Protein AF-A0A0N4TZR3-F1 (afdb_monomer)

Foldseek 3Di:
DQDQWDWDWDFDAFPNDTLAIFTFIDGQADPPPRHGDPQKDKDFPDDDPDPCNVPRDIDMGGGPDDDDLVRTPPPAWHADPVRDIDGPDPDSVVVVCVRCVCVVVVVVVVVVVVVVVVVVVCVVVVVCVVPDDDDDDPDPDDD

Sequence (143 aa):
MNATHAIIFAQLYINHACYGLHAFCMQIRHSKTMKPLKGITIGDMGEKIGDWNSIDNGWIKFNKHRFHLNALLNRFATVHPNGIYQSIFKTIKEQQLANLSILPIGRANVVGKGIMANRLAVIIATRYSAIRKQFRMANQTGY

Mean predicted aligned error: 6.34 Å

Solvent-accessible surface area (backbone atoms only — not comparable to full-atom values): 8934 Å² total; per-residue (Å²): 105,87,70,40,58,46,76,45,77,45,73,42,68,54,97,89,42,78,70,42,66,44,50,31,53,43,77,48,23,41,87,85,79,64,45,58,37,82,42,42,49,74,48,71,69,68,89,49,80,72,89,46,62,85,53,56,57,56,51,78,46,79,53,91,55,85,79,64,76,84,26,50,63,47,90,59,41,43,69,45,98,88,68,52,74,48,59,82,54,95,43,65,66,60,41,43,49,60,75,50,58,62,52,65,60,53,52,54,51,51,54,54,50,50,55,54,53,49,53,55,50,51,53,53,51,51,59,48,58,75,70,59,83,77,88,74,82,90,78,88,78,85,132

pLDDT: mean 91.86, std 9.51, range [39.94, 98.38]

Nearest PDB structures (foldseek):
  7q84-assembly1_B  TM=9.355E-01  e=1.460E-08  Homo sapiens
  7q84-assembly1_A  TM=9.084E-01  e=9.509E-09  Homo sapiens
  7q86-assembly1_B  TM=9.409E-01  e=1.650E-08  Homo sapiens
  2fon-assembly1_A  TM=8.561E-01  e=2.533E-08  Solanum lycopersicum
  1w07-assembly1_B  TM=8.360E-01  e=1.983E-08  Arabidopsis thaliana

Structure (mmCIF, N/CA/C/O backbone):
data_AF-A0A0N4TZR3-F1
#
_entry.id   AF-A0A0N4TZR3-F1
#
loop_
_atom_site.group_PDB
_atom_site.id
_atom_site.type_symbol
_atom_site.label_atom_id
_atom_site.label_alt_id
_atom_site.label_comp_id
_atom_site.label_asym_id
_atom_site.label_entity_id
_atom_site.label_seq_id
_atom_site.pdbx_PDB_ins_code
_atom_site.Cartn_x
_atom_site.Cartn_y
_atom_site.Cartn_z
_atom_site.occupancy
_atom_site.B_iso_or_equiv
_atom_site.auth_seq_id
_atom_site.auth_comp_id
_atom_site.auth_asym_id
_atom_site.auth_atom_id
_atom_site.pdbx_PDB_model_num
ATOM 1 N N . MET A 1 1 ? -6.563 -12.186 -6.427 1.00 64.38 1 MET A N 1
ATOM 2 C CA . MET A 1 1 ? -6.220 -11.508 -5.161 1.00 64.38 1 MET A CA 1
ATOM 3 C C . MET A 1 1 ? -6.240 -12.513 -4.010 1.00 64.38 1 MET A C 1
ATOM 5 O O . MET A 1 1 ? -7.325 -12.874 -3.556 1.00 64.38 1 MET A O 1
ATOM 9 N N . ASN A 1 2 ? -5.070 -12.945 -3.531 1.00 84.81 2 ASN A N 1
ATOM 10 C CA . ASN A 1 2 ? -4.905 -14.049 -2.566 1.00 84.81 2 ASN A CA 1
ATOM 11 C C . ASN A 1 2 ? -4.702 -13.613 -1.101 1.00 84.81 2 ASN A C 1
ATOM 13 O O . ASN A 1 2 ? -4.568 -14.453 -0.214 1.00 84.81 2 ASN A O 1
ATOM 17 N N . ALA A 1 3 ? -4.683 -12.311 -0.814 1.00 93.44 3 ALA A N 1
ATOM 18 C CA . ALA A 1 3 ? -4.437 -11.810 0.536 1.00 93.44 3 ALA A CA 1
ATOM 19 C C . ALA A 1 3 ? -5.600 -12.112 1.505 1.00 93.44 3 ALA A C 1
ATOM 21 O O . ALA A 1 3 ? -6.758 -11.801 1.217 1.00 93.44 3 ALA A O 1
ATOM 22 N N . THR A 1 4 ? -5.290 -12.667 2.682 1.00 96.06 4 THR A N 1
ATOM 23 C CA . THR A 1 4 ? -6.260 -12.883 3.778 1.00 96.06 4 THR A CA 1
ATOM 24 C C . THR A 1 4 ? -6.355 -11.697 4.732 1.00 96.06 4 THR A C 1
ATOM 26 O O . THR A 1 4 ? -7.409 -11.474 5.328 1.00 96.06 4 THR A O 1
ATOM 29 N N . HIS A 1 5 ? -5.274 -10.927 4.844 1.00 96.38 5 HIS A N 1
ATOM 30 C CA . HIS A 1 5 ? -5.143 -9.730 5.669 1.00 96.38 5 HIS A CA 1
ATOM 31 C C . HIS A 1 5 ? -4.615 -8.579 4.818 1.00 96.38 5 HIS A C 1
ATOM 33 O O . HIS A 1 5 ? -3.942 -8.802 3.811 1.00 96.38 5 HIS A O 1
ATOM 39 N N . ALA A 1 6 ? -4.909 -7.352 5.232 1.00 96.19 6 ALA A N 1
ATOM 40 C CA . ALA A 1 6 ? -4.399 -6.151 4.592 1.00 96.19 6 ALA A CA 1
ATOM 41 C C . ALA A 1 6 ? -4.096 -5.066 5.624 1.00 96.19 6 ALA A C 1
ATOM 43 O O . ALA A 1 6 ? -4.748 -4.978 6.667 1.00 96.19 6 ALA A O 1
ATOM 44 N N . ILE A 1 7 ? -3.126 -4.216 5.288 1.00 96.31 7 ILE A N 1
ATOM 45 C CA . ILE A 1 7 ? -2.920 -2.937 5.961 1.00 96.31 7 ILE A CA 1
ATOM 46 C C . ILE A 1 7 ? -3.774 -1.905 5.228 1.00 96.31 7 ILE A C 1
ATOM 48 O O . ILE A 1 7 ? -3.518 -1.583 4.069 1.00 96.31 7 ILE A O 1
ATOM 52 N N . ILE A 1 8 ? -4.804 -1.411 5.902 1.00 95.88 8 ILE A N 1
ATOM 53 C CA . ILE A 1 8 ? -5.729 -0.409 5.384 1.00 95.88 8 ILE A CA 1
ATOM 54 C C . ILE A 1 8 ? -5.327 0.946 5.942 1.00 95.88 8 ILE A C 1
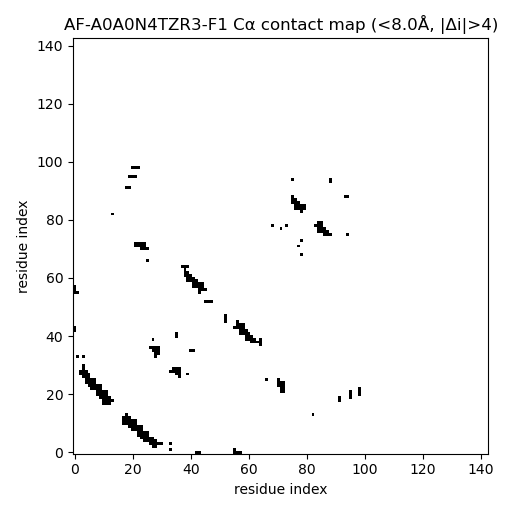ATOM 56 O O . ILE A 1 8 ? -5.243 1.120 7.154 1.00 95.88 8 ILE A O 1
ATOM 60 N N . PHE A 1 9 ? -5.098 1.913 5.061 1.00 95.50 9 PHE A N 1
ATOM 61 C CA . PHE A 1 9 ? -4.932 3.305 5.454 1.00 95.50 9 PHE A CA 1
ATOM 62 C C . PHE A 1 9 ? -6.294 3.999 5.419 1.00 95.50 9 PHE A C 1
ATOM 64 O O . PHE A 1 9 ? -6.959 4.004 4.385 1.00 95.50 9 PHE A O 1
ATOM 71 N N . ALA A 1 10 ? -6.717 4.570 6.544 1.00 95.50 10 ALA A N 1
ATOM 72 C CA . ALA A 1 10 ? -7.998 5.264 6.669 1.00 95.50 10 ALA A CA 1
ATOM 73 C C . ALA A 1 10 ? -7.895 6.442 7.645 1.00 95.50 10 ALA A C 1
ATOM 75 O O . ALA A 1 10 ? -6.980 6.508 8.467 1.00 95.50 10 ALA A O 1
ATOM 76 N N . GLN A 1 11 ? -8.830 7.388 7.555 1.00 95.06 11 GLN A N 1
ATOM 77 C CA . GLN A 1 11 ? -8.938 8.468 8.535 1.00 95.06 11 GLN A CA 1
ATOM 78 C C . GLN A 1 11 ? -9.500 7.925 9.852 1.00 95.06 11 GLN A C 1
ATOM 80 O O . GLN A 1 11 ? -10.553 7.286 9.868 1.00 95.06 11 GLN A O 1
ATOM 85 N N . LEU A 1 12 ? -8.804 8.192 10.955 1.00 95.12 12 LEU A N 1
ATOM 86 C CA . LEU A 1 12 ? -9.267 7.849 12.293 1.00 95.12 12 LEU A CA 1
ATOM 87 C C . LEU A 1 12 ? -10.222 8.933 12.799 1.00 95.12 12 LEU A C 1
ATOM 89 O O . LEU A 1 12 ? -9.835 10.096 12.910 1.00 95.12 12 LEU A O 1
ATOM 93 N N . TYR A 1 13 ? -11.447 8.534 13.137 1.00 95.25 13 TYR A N 1
ATOM 94 C CA . TYR A 1 13 ? -12.442 9.395 13.769 1.00 95.25 13 TYR A CA 1
ATOM 95 C C . TYR A 1 13 ? -12.761 8.898 15.179 1.00 95.25 13 TYR A C 1
ATOM 97 O O . TYR A 1 13 ? -13.049 7.715 15.362 1.00 95.25 13 TYR A O 1
ATOM 105 N N . ILE A 1 14 ? -12.753 9.803 16.159 1.00 94.81 14 ILE A N 1
ATOM 106 C CA . ILE A 1 14 ? -13.152 9.528 17.547 1.00 94.81 14 ILE A CA 1
ATOM 107 C C . ILE A 1 14 ? -14.068 10.657 17.999 1.00 94.81 14 ILE A C 1
ATOM 109 O O . ILE A 1 14 ? -13.706 11.821 17.864 1.00 94.81 14 ILE A O 1
ATOM 113 N N 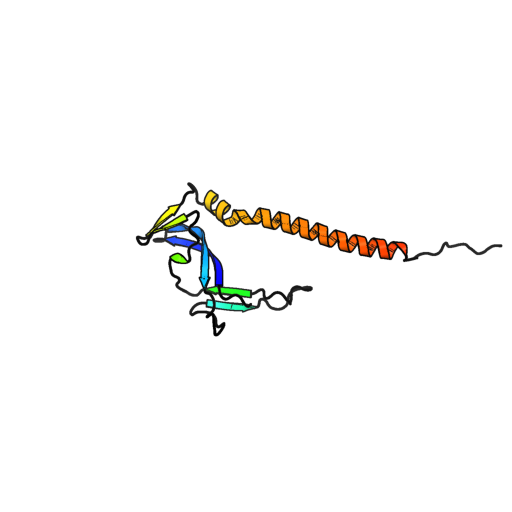. ASN A 1 15 ? -15.265 10.326 18.494 1.00 93.31 15 ASN A N 1
ATOM 114 C CA . ASN A 1 15 ? -16.274 11.309 18.914 1.00 93.31 15 ASN A CA 1
ATOM 115 C C . ASN A 1 15 ? -16.474 12.436 17.880 1.00 93.31 15 ASN A C 1
ATOM 117 O O . ASN A 1 15 ? -16.498 13.612 18.222 1.00 93.31 15 ASN A O 1
ATOM 121 N N . HIS A 1 16 ? -16.577 12.063 16.599 1.00 93.62 16 HIS A N 1
ATOM 122 C CA . HIS A 1 16 ? -16.725 12.966 15.445 1.00 93.62 16 HIS A CA 1
ATOM 123 C C . HIS A 1 16 ? -15.513 13.859 15.112 1.00 93.62 16 HIS A C 1
ATOM 125 O O . HIS A 1 16 ? -15.538 14.540 14.088 1.00 93.62 16 HIS A O 1
ATOM 131 N N . ALA A 1 17 ? -14.426 13.803 15.882 1.00 94.69 17 ALA A N 1
ATOM 132 C CA . ALA A 1 17 ? -13.176 14.489 15.569 1.00 94.69 17 ALA A CA 1
ATOM 133 C C . ALA A 1 17 ? -12.259 13.619 14.694 1.00 94.69 17 ALA A C 1
ATOM 135 O O . ALA A 1 17 ? -12.098 12.423 14.946 1.00 94.69 17 ALA A O 1
ATOM 136 N N . CYS A 1 18 ? -11.649 14.222 13.669 1.00 94.81 18 CYS A N 1
ATOM 137 C CA . CYS A 1 18 ? -10.713 13.558 12.760 1.00 94.81 18 CYS A CA 1
ATOM 138 C C . CYS A 1 18 ? -9.269 13.709 13.254 1.00 94.81 18 CYS A C 1
ATOM 140 O O . CYS A 1 18 ? -8.764 14.823 13.373 1.00 94.81 18 CYS A O 1
ATOM 142 N N . TYR A 1 19 ? -8.586 12.585 13.459 1.00 94.12 19 TYR A N 1
ATOM 143 C CA . TYR A 1 19 ? -7.185 12.516 13.894 1.00 94.12 19 TYR A CA 1
ATOM 144 C C . TYR A 1 19 ? -6.223 12.205 12.738 1.00 94.12 19 TYR A C 1
ATOM 146 O O . TYR A 1 19 ? -5.047 11.915 12.941 1.00 94.12 19 TYR A O 1
ATOM 154 N N . GLY A 1 20 ? -6.715 12.268 11.498 1.00 94.00 20 GLY A N 1
ATOM 155 C CA . GLY A 1 20 ? -5.914 12.054 10.300 1.00 94.00 20 GLY A CA 1
ATOM 156 C C . GLY A 1 20 ? -5.685 10.581 9.953 1.00 94.00 20 GLY A C 1
ATOM 157 O O . GLY A 1 20 ? -6.360 9.673 10.443 1.00 94.00 20 GLY A O 1
ATOM 158 N N . LEU A 1 21 ? -4.751 10.355 9.029 1.00 94.94 21 LEU A N 1
ATOM 159 C CA . LEU A 1 21 ? -4.506 9.054 8.408 1.00 94.94 21 LEU A CA 1
ATOM 160 C C . LEU A 1 21 ? -3.817 8.100 9.384 1.00 94.94 21 LEU A C 1
ATOM 162 O O . LEU A 1 21 ? -2.784 8.458 9.936 1.00 94.94 21 LEU A O 1
ATOM 166 N N . HIS A 1 22 ? -4.342 6.887 9.529 1.00 95.12 22 HIS A N 1
ATOM 167 C CA . HIS A 1 22 ? -3.764 5.802 10.320 1.00 95.12 22 HIS A CA 1
ATOM 168 C C . HIS A 1 22 ? -3.772 4.494 9.532 1.00 95.12 22 HIS A C 1
ATOM 170 O O . HIS A 1 22 ? -4.550 4.336 8.590 1.00 95.12 22 HIS A O 1
ATOM 176 N N . ALA A 1 23 ? -2.907 3.563 9.931 1.00 95.88 23 ALA A N 1
ATOM 177 C CA . ALA A 1 23 ? -2.810 2.237 9.342 1.00 95.88 23 ALA A CA 1
ATOM 178 C C . ALA A 1 23 ? -3.449 1.185 10.257 1.00 95.88 23 ALA A C 1
ATOM 180 O O . ALA A 1 23 ? -3.190 1.147 11.462 1.00 95.88 23 ALA A O 1
ATOM 181 N N . PHE A 1 24 ? -4.256 0.312 9.664 1.00 96.06 24 PHE A N 1
ATOM 182 C CA . PHE A 1 24 ? -4.997 -0.737 10.350 1.00 96.06 24 PHE A CA 1
ATOM 183 C C . PHE A 1 24 ? -4.671 -2.091 9.719 1.00 96.06 24 PHE A C 1
ATOM 185 O O . PHE A 1 24 ? -4.975 -2.310 8.548 1.00 96.06 24 PHE A O 1
ATOM 192 N N . CYS A 1 25 ? -4.061 -3.003 10.470 1.00 96.94 25 CYS A N 1
ATOM 193 C CA . CYS A 1 25 ? -3.835 -4.379 10.042 1.00 96.94 25 CYS A CA 1
ATOM 194 C C . CYS A 1 25 ? -5.064 -5.220 10.389 1.00 96.94 25 CYS A C 1
ATOM 196 O O . CYS A 1 25 ? -5.336 -5.478 11.560 1.00 96.94 25 CYS A O 1
ATOM 198 N N . MET A 1 26 ? -5.828 -5.627 9.377 1.00 95.88 26 MET A N 1
ATOM 199 C CA . MET A 1 26 ? -7.075 -6.359 9.590 1.00 95.88 26 MET A CA 1
ATOM 200 C C . MET A 1 26 ? -7.238 -7.533 8.635 1.00 95.88 26 MET A C 1
ATOM 202 O O . MET A 1 26 ? -6.734 -7.539 7.509 1.00 95.88 26 MET A O 1
ATOM 206 N N . GLN A 1 27 ? -7.986 -8.529 9.097 1.00 96.31 27 GLN A N 1
ATOM 207 C CA . GLN A 1 27 ? -8.423 -9.639 8.270 1.00 96.31 27 GLN A CA 1
ATOM 208 C C . GLN A 1 27 ? -9.487 -9.159 7.277 1.00 96.31 27 GLN A C 1
ATOM 210 O O . GLN A 1 27 ? -10.429 -8.469 7.653 1.00 96.31 27 GLN A O 1
ATOM 215 N N . ILE A 1 28 ? -9.349 -9.542 6.008 1.00 96.75 28 ILE A N 1
ATOM 216 C CA . ILE A 1 28 ? -10.275 -9.172 4.925 1.00 96.75 28 ILE A CA 1
ATOM 217 C C . ILE A 1 28 ? -10.995 -10.381 4.314 1.00 96.75 28 ILE A C 1
ATOM 219 O O . ILE A 1 28 ? -12.064 -10.234 3.718 1.00 96.75 28 ILE A O 1
ATOM 223 N N . ARG A 1 29 ? -10.448 -11.590 4.490 1.00 96.50 29 ARG A N 1
ATOM 224 C CA . ARG A 1 29 ? -11.043 -12.859 4.048 1.00 96.50 29 ARG A CA 1
ATOM 225 C C . ARG A 1 29 ? -10.943 -13.917 5.135 1.00 96.50 29 ARG A C 1
ATOM 227 O O . ARG A 1 29 ? -9.996 -13.938 5.919 1.00 96.50 29 ARG A O 1
ATOM 234 N N . HIS A 1 30 ? -11.884 -14.850 5.137 1.00 95.69 30 HIS A N 1
ATOM 235 C CA . HIS A 1 30 ? -11.797 -16.039 5.973 1.00 95.69 30 HIS A CA 1
ATOM 236 C C . HIS A 1 30 ? -10.614 -16.916 5.525 1.00 95.69 30 HIS A C 1
ATOM 238 O O . HIS A 1 30 ? -10.513 -17.262 4.351 1.00 95.69 30 HIS A O 1
ATOM 244 N N . SER A 1 31 ? -9.745 -17.322 6.456 1.00 93.19 31 SER A N 1
ATOM 245 C CA . SER A 1 31 ? -8.473 -18.007 6.153 1.00 93.19 31 SER A CA 1
ATOM 246 C C . SER A 1 31 ? -8.632 -19.354 5.442 1.00 93.19 31 SER A C 1
ATOM 248 O O . SER A 1 31 ? -7.807 -19.701 4.609 1.00 93.19 31 SER A O 1
ATOM 250 N N . LYS A 1 32 ? -9.698 -20.104 5.752 1.00 93.62 32 LYS A N 1
ATOM 251 C CA . LYS A 1 32 ? -9.984 -21.404 5.112 1.00 93.62 32 LYS A CA 1
ATOM 252 C C . LYS A 1 32 ? -10.771 -21.295 3.801 1.00 93.62 32 LYS A C 1
ATOM 254 O O . LYS A 1 32 ? -10.393 -21.891 2.806 1.00 93.62 32 LYS A O 1
ATOM 259 N N . THR A 1 33 ? -11.886 -20.561 3.794 1.00 95.25 33 THR A N 1
ATOM 260 C CA . THR A 1 33 ? -12.797 -20.499 2.637 1.00 95.25 33 THR A CA 1
ATOM 261 C C . THR A 1 33 ? -12.411 -19.440 1.607 1.00 95.25 33 THR A C 1
ATOM 263 O O . THR A 1 33 ? -13.014 -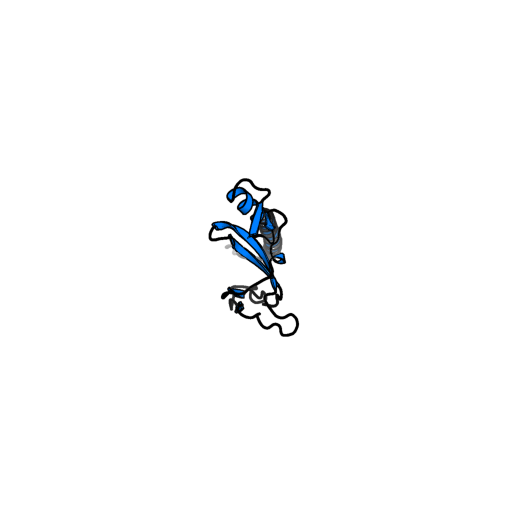19.397 0.539 1.00 95.25 33 THR A O 1
ATOM 266 N N . MET A 1 34 ? -11.470 -18.545 1.933 1.00 94.81 34 MET A N 1
ATOM 267 C CA . MET A 1 34 ? -11.036 -17.406 1.109 1.00 94.81 34 MET A CA 1
ATOM 268 C C . MET A 1 34 ? -12.153 -16.425 0.711 1.00 94.81 34 MET A C 1
ATOM 270 O O . MET A 1 34 ? -11.936 -15.489 -0.069 1.00 94.81 34 MET A O 1
ATOM 274 N N . LYS A 1 35 ? -13.348 -16.569 1.293 1.00 96.12 35 LYS A N 1
ATOM 275 C CA . LYS A 1 35 ? -14.466 -15.649 1.082 1.00 96.12 35 LYS A CA 1
ATOM 276 C C . LYS A 1 35 ? -14.220 -14.335 1.839 1.00 96.12 35 LYS A C 1
ATOM 278 O O . LYS A 1 35 ? -13.708 -14.386 2.962 1.00 96.12 35 LYS A O 1
ATOM 283 N N . PRO A 1 36 ? -14.571 -13.169 1.262 1.00 96.44 36 PRO A N 1
ATOM 284 C CA . PRO A 1 36 ? -14.532 -11.895 1.977 1.00 96.44 36 PRO A CA 1
ATOM 285 C C . PRO A 1 36 ? -15.346 -11.941 3.275 1.00 96.44 36 PRO A C 1
ATOM 287 O O . PRO A 1 36 ? -16.379 -12.614 3.340 1.00 96.44 36 PRO A O 1
ATOM 290 N N . LEU A 1 37 ? -14.889 -11.233 4.310 1.00 96.81 37 LEU A N 1
ATOM 291 C CA . LEU A 1 37 ? -15.655 -11.108 5.553 1.00 96.81 37 LEU A CA 1
ATOM 292 C C . LEU A 1 37 ? -16.909 -10.240 5.349 1.00 96.81 37 LEU A C 1
ATOM 294 O O . LEU A 1 37 ? -17.008 -9.447 4.413 1.00 96.81 37 LEU A O 1
ATOM 298 N N . LYS A 1 38 ? -17.884 -10.369 6.257 1.00 96.75 38 LYS A N 1
ATOM 299 C CA . LYS A 1 38 ? -19.144 -9.611 6.208 1.00 96.75 38 LYS A CA 1
ATOM 300 C C . LYS A 1 38 ? -18.881 -8.103 6.147 1.00 96.75 38 LYS A C 1
ATOM 302 O O . LYS A 1 38 ? -18.163 -7.563 6.985 1.00 96.75 38 LYS A O 1
ATOM 307 N N . GLY A 1 39 ? -19.512 -7.420 5.193 1.00 97.00 39 GLY A N 1
ATOM 308 C CA . GLY A 1 39 ? -19.324 -5.982 4.984 1.00 97.00 39 GLY A CA 1
ATOM 309 C C . GLY A 1 39 ? -18.054 -5.627 4.207 1.00 97.00 39 GLY A C 1
ATOM 310 O O . GLY A 1 39 ? -17.740 -4.448 4.100 1.00 97.00 39 GLY A O 1
ATOM 311 N N . ILE A 1 40 ? -17.335 -6.607 3.655 1.00 97.69 40 ILE A N 1
ATOM 312 C CA . ILE A 1 40 ? -16.203 -6.389 2.754 1.00 97.69 40 ILE A CA 1
ATOM 313 C C . ILE A 1 40 ? -16.559 -6.945 1.375 1.00 97.69 40 ILE A C 1
ATOM 315 O O . ILE A 1 40 ? -17.007 -8.083 1.244 1.00 97.69 40 ILE A O 1
ATOM 319 N N . THR A 1 41 ? -16.335 -6.149 0.337 1.00 97.38 41 THR A N 1
ATOM 320 C CA . THR A 1 41 ? -16.419 -6.581 -1.061 1.00 97.38 41 THR A CA 1
ATOM 321 C C . THR A 1 41 ? -15.050 -6.408 -1.696 1.00 97.38 41 THR A C 1
ATOM 323 O O . THR A 1 41 ? -14.433 -5.356 -1.549 1.00 97.38 41 THR A O 1
ATOM 326 N N . ILE A 1 42 ? -14.565 -7.448 -2.371 1.00 96.38 42 ILE A N 1
ATOM 327 C CA . ILE A 1 42 ? -13.246 -7.466 -3.006 1.00 96.38 42 ILE A CA 1
ATOM 328 C C . ILE A 1 42 ? -13.425 -7.968 -4.432 1.00 96.38 42 ILE A C 1
ATOM 330 O O . ILE A 1 42 ? -14.092 -8.986 -4.626 1.00 96.38 42 ILE A O 1
ATOM 334 N N . GLY A 1 43 ? -12.802 -7.298 -5.395 1.00 94.38 43 GLY A N 1
ATOM 335 C CA . GLY A 1 43 ? -12.795 -7.717 -6.794 1.00 94.38 43 GLY A CA 1
ATOM 336 C C . GLY A 1 43 ? -11.426 -7.548 -7.439 1.00 94.38 43 GLY A C 1
ATOM 337 O O . GLY A 1 43 ? -10.536 -6.920 -6.868 1.00 94.38 43 GLY A O 1
ATOM 338 N N . ASP A 1 44 ? -11.264 -8.150 -8.612 1.00 93.75 44 ASP A N 1
ATOM 339 C CA . ASP A 1 44 ? -10.077 -7.983 -9.450 1.00 93.75 44 ASP A CA 1
ATOM 340 C C . ASP A 1 44 ? -10.198 -6.695 -10.278 1.00 93.75 44 ASP A C 1
ATOM 342 O O . ASP A 1 44 ? -11.308 -6.277 -10.621 1.00 93.75 44 ASP A O 1
ATOM 346 N N . MET A 1 45 ? -9.069 -6.048 -10.566 1.00 93.44 45 MET A N 1
ATOM 347 C CA . MET A 1 45 ? -9.029 -4.879 -11.453 1.00 93.44 45 MET A CA 1
ATOM 348 C C . MET A 1 45 ? -9.131 -5.250 -12.939 1.00 93.44 45 MET A C 1
ATOM 350 O O . MET A 1 45 ? -9.357 -4.367 -13.761 1.00 93.44 45 MET A O 1
ATOM 354 N N . GLY A 1 46 ? -8.990 -6.531 -13.277 1.00 91.44 46 GLY A N 1
ATOM 355 C CA . GLY A 1 46 ? -9.055 -7.054 -14.630 1.00 91.44 46 GLY A CA 1
ATOM 356 C C . GLY A 1 46 ? -7.710 -7.027 -15.351 1.00 91.44 46 GLY A C 1
ATOM 357 O O . GLY A 1 46 ? -6.630 -7.072 -14.740 1.00 91.44 46 GLY A O 1
ATOM 358 N N . GLU A 1 47 ? -7.812 -6.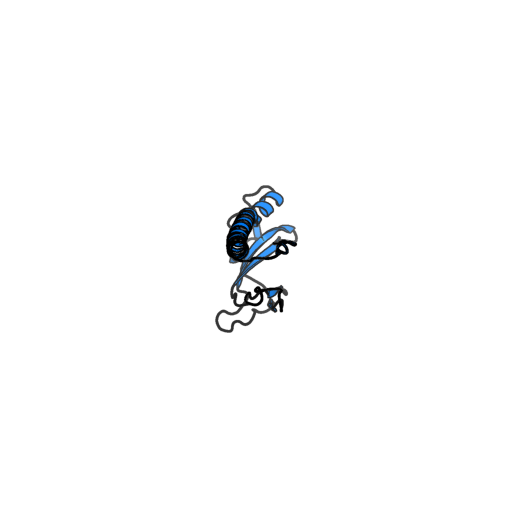985 -16.678 1.00 92.81 47 GLU A N 1
ATOM 359 C CA . GLU A 1 47 ? -6.676 -6.973 -17.591 1.00 92.81 47 GLU A CA 1
ATOM 360 C C . GLU A 1 47 ? -5.827 -5.710 -17.411 1.00 92.81 47 GLU A C 1
ATOM 362 O O . GLU A 1 47 ? -6.325 -4.597 -17.228 1.00 92.81 47 GLU A O 1
ATOM 367 N N . LYS A 1 48 ? -4.512 -5.906 -17.444 1.00 90.75 48 LYS A N 1
ATOM 368 C CA . LYS A 1 48 ? -3.491 -4.879 -17.277 1.00 90.75 48 LYS A CA 1
ATOM 369 C C . LYS A 1 48 ? -2.559 -4.923 -18.485 1.00 90.75 48 LYS A C 1
ATOM 371 O O . LYS A 1 48 ? -2.277 -5.987 -19.026 1.00 90.75 48 LYS A O 1
ATOM 376 N N . ILE A 1 49 ? -2.064 -3.757 -18.894 1.00 91.62 49 ILE A N 1
ATOM 377 C CA . ILE A 1 49 ? -1.103 -3.646 -19.996 1.00 91.62 49 ILE A CA 1
ATOM 378 C C . ILE A 1 49 ? 0.198 -4.388 -19.662 1.00 91.62 49 ILE A C 1
ATOM 380 O O . ILE A 1 49 ? 0.679 -4.289 -18.540 1.00 91.62 49 ILE A O 1
ATOM 384 N N . GLY A 1 50 ? 0.795 -5.087 -20.628 1.00 84.19 50 GLY A N 1
ATOM 385 C CA . GLY A 1 50 ? 2.070 -5.796 -20.451 1.00 84.19 50 GLY A CA 1
ATOM 386 C C . GLY A 1 50 ? 1.993 -7.006 -19.510 1.00 84.19 50 GLY A C 1
ATOM 387 O O . GLY A 1 50 ? 0.925 -7.560 -19.258 1.00 84.19 50 GLY A O 1
ATOM 388 N N . ASP A 1 51 ? 3.136 -7.403 -18.950 1.00 79.38 51 ASP A N 1
ATOM 389 C CA . ASP A 1 51 ? 3.274 -8.643 -18.163 1.00 79.38 51 ASP A CA 1
ATOM 390 C C . ASP A 1 51 ? 2.714 -8.549 -16.727 1.00 79.38 51 ASP A C 1
ATOM 392 O O . ASP A 1 51 ? 3.055 -9.338 -15.843 1.00 79.38 51 ASP A O 1
ATOM 396 N N . TRP A 1 52 ? 1.833 -7.582 -16.460 1.00 87.12 52 TRP A N 1
ATOM 397 C CA . TRP A 1 52 ? 1.252 -7.355 -15.136 1.00 87.12 52 TRP A CA 1
ATOM 398 C C . TRP A 1 52 ? 0.015 -8.217 -14.860 1.00 87.12 52 TRP A C 1
ATOM 400 O O . TRP A 1 52 ? -0.464 -8.231 -13.729 1.00 87.12 52 TRP A O 1
ATOM 410 N N . ASN A 1 53 ? -0.491 -8.966 -15.845 1.00 87.69 53 ASN A N 1
ATOM 411 C CA . ASN A 1 53 ? -1.658 -9.846 -15.684 1.00 87.69 53 ASN A CA 1
ATOM 412 C C . ASN A 1 53 ? -1.440 -10.976 -14.666 1.00 87.69 53 ASN A C 1
ATOM 414 O O . ASN A 1 53 ? -2.398 -11.430 -14.045 1.00 87.69 53 ASN A O 1
ATOM 418 N N . SER A 1 54 ? -0.187 -11.366 -14.424 1.00 85.81 54 SER A N 1
ATOM 419 C CA . SER A 1 54 ? 0.177 -12.327 -13.375 1.00 85.81 54 SER A CA 1
ATOM 420 C C . SER A 1 54 ? 0.083 -11.746 -11.957 1.00 85.81 54 SER A C 1
ATOM 422 O O . SER A 1 54 ? 0.156 -12.498 -10.986 1.00 85.81 54 SER A O 1
ATOM 424 N N . ILE A 1 55 ? -0.055 -10.419 -11.813 1.00 89.44 55 ILE A N 1
ATOM 425 C CA . ILE A 1 55 ? -0.243 -9.753 -10.522 1.00 89.44 55 ILE A CA 1
ATOM 426 C C . ILE A 1 55 ? -1.727 -9.538 -10.266 1.00 89.44 55 ILE A C 1
ATOM 428 O O . ILE A 1 55 ? -2.475 -8.980 -11.071 1.00 89.44 55 ILE A O 1
ATOM 432 N N . ASP A 1 56 ? -2.150 -9.940 -9.081 1.00 90.44 56 ASP A N 1
ATOM 433 C CA . ASP A 1 56 ? -3.542 -10.050 -8.695 1.00 90.44 56 ASP A CA 1
ATOM 434 C C . ASP A 1 56 ? -4.085 -8.766 -8.042 1.00 90.44 56 ASP A C 1
ATOM 436 O O . ASP A 1 56 ? -4.735 -8.800 -6.990 1.00 90.44 56 ASP A O 1
ATOM 440 N N . ASN A 1 57 ? -3.803 -7.624 -8.688 1.00 93.00 57 ASN A N 1
ATOM 441 C CA . ASN A 1 57 ? -4.299 -6.308 -8.291 1.00 93.00 57 ASN A CA 1
ATOM 442 C C . ASN A 1 57 ? -5.826 -6.313 -8.185 1.00 93.00 57 ASN A C 1
ATOM 444 O O . ASN A 1 57 ? -6.530 -6.617 -9.147 1.00 93.00 57 ASN A O 1
ATOM 448 N N . GLY A 1 58 ? -6.327 -5.894 -7.028 1.00 93.31 58 GLY A N 1
ATOM 449 C CA . GLY A 1 58 ? -7.753 -5.818 -6.763 1.00 93.31 58 GLY A CA 1
ATOM 450 C C . GLY A 1 58 ? -8.178 -4.487 -6.168 1.00 93.31 58 GLY A C 1
ATOM 451 O O . GLY A 1 58 ? -7.356 -3.668 -5.752 1.00 93.31 58 GLY A O 1
ATOM 452 N N . TRP A 1 59 ? -9.489 -4.306 -6.097 1.00 95.38 59 TRP A N 1
ATOM 453 C CA . TRP A 1 59 ? -10.140 -3.234 -5.358 1.00 95.38 59 TRP A CA 1
ATOM 454 C C . TRP A 1 59 ? -10.843 -3.806 -4.129 1.00 95.38 59 TRP A C 1
ATOM 456 O O . TRP A 1 59 ? -11.241 -4.973 -4.094 1.00 95.38 59 TRP A O 1
ATOM 466 N N . ILE A 1 60 ? -11.012 -2.970 -3.107 1.00 96.56 60 ILE A N 1
ATOM 467 C CA . ILE A 1 60 ? -11.690 -3.338 -1.867 1.00 96.56 60 ILE A CA 1
ATOM 468 C C . ILE A 1 60 ? -12.657 -2.235 -1.446 1.00 96.56 60 ILE A C 1
ATOM 470 O O . ILE A 1 60 ? -12.327 -1.052 -1.470 1.00 96.56 60 ILE A O 1
ATOM 474 N N . LYS A 1 61 ? -13.865 -2.635 -1.049 1.00 97.31 61 LYS A N 1
ATOM 475 C CA . LYS A 1 61 ? -14.900 -1.759 -0.504 1.00 97.31 61 LYS A CA 1
ATOM 476 C C . LYS A 1 61 ? -15.316 -2.264 0.869 1.00 97.31 61 LYS A C 1
ATOM 478 O O . LYS A 1 61 ? -15.639 -3.439 1.034 1.00 97.31 61 LYS A O 1
ATOM 483 N N . PHE A 1 62 ? -15.373 -1.348 1.828 1.00 97.56 62 PHE A N 1
ATOM 484 C CA . PHE A 1 62 ? -15.883 -1.604 3.170 1.00 97.56 62 PHE A CA 1
ATOM 485 C C . PHE A 1 62 ? -17.275 -0.987 3.319 1.00 97.56 62 PHE A C 1
ATOM 487 O O . PHE A 1 62 ? -17.499 0.169 2.969 1.00 97.56 62 PHE A O 1
ATOM 494 N N . ASN A 1 63 ? -18.217 -1.755 3.858 1.00 97.75 63 ASN A N 1
ATOM 495 C CA . ASN A 1 63 ? -19.567 -1.326 4.194 1.00 97.75 63 ASN A CA 1
ATOM 496 C C . ASN A 1 63 ? -19.837 -1.625 5.671 1.00 97.75 63 ASN A C 1
ATOM 498 O O . ASN A 1 63 ? -20.203 -2.747 6.025 1.00 97.75 63 ASN A O 1
ATOM 502 N N . LYS A 1 64 ? -19.619 -0.617 6.527 1.00 95.62 64 LYS A N 1
ATOM 503 C CA . LYS A 1 64 ? -19.811 -0.688 7.989 1.00 95.62 64 LYS A CA 1
ATOM 504 C C . LYS A 1 64 ? -19.170 -1.936 8.632 1.00 95.62 64 LYS A C 1
ATOM 506 O O . LYS A 1 64 ? -19.702 -2.486 9.596 1.00 95.62 64 LYS A O 1
ATOM 511 N N . HIS A 1 65 ? -18.037 -2.390 8.089 1.00 96.25 65 HIS A N 1
ATOM 512 C CA . HIS A 1 65 ? -17.265 -3.496 8.648 1.00 96.25 65 HIS A CA 1
ATOM 513 C C . HIS A 1 65 ? -16.634 -3.070 9.980 1.00 96.25 65 HIS A C 1
ATOM 515 O O . HIS A 1 65 ? -16.149 -1.946 10.104 1.00 96.25 65 HIS A O 1
ATOM 521 N N . ARG A 1 66 ? -16.658 -3.957 10.977 1.00 94.75 66 ARG A N 1
ATOM 522 C CA . ARG A 1 66 ? -16.127 -3.694 12.320 1.00 94.75 66 ARG A CA 1
ATOM 523 C C . ARG A 1 66 ? -14.886 -4.541 12.559 1.00 94.75 66 ARG A C 1
ATOM 525 O O . ARG A 1 66 ? -14.890 -5.727 12.251 1.00 94.75 66 ARG A O 1
ATOM 532 N N . PHE A 1 67 ? -13.876 -3.931 13.162 1.00 92.50 67 PHE A N 1
ATOM 533 C CA . PHE A 1 67 ? -12.642 -4.580 13.587 1.00 92.50 67 PHE A CA 1
ATOM 534 C C . PHE A 1 67 ? -12.343 -4.224 15.046 1.00 92.50 67 PHE A C 1
ATOM 536 O O . PHE A 1 67 ? -12.855 -3.235 15.576 1.00 92.50 67 PHE A O 1
ATOM 543 N N . HIS A 1 68 ? -11.530 -5.048 15.702 1.00 93.19 68 HIS A N 1
ATOM 544 C CA . HIS A 1 68 ? -11.068 -4.78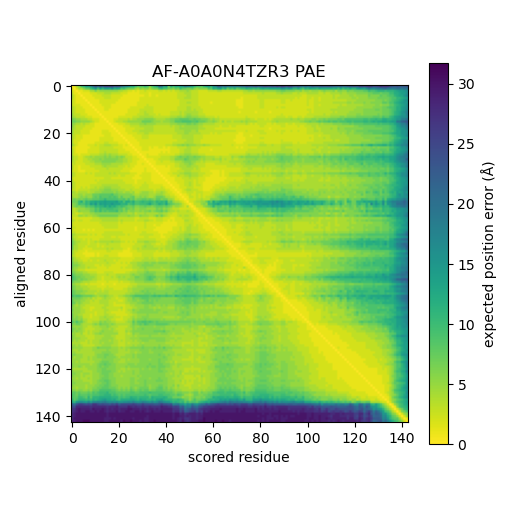2 17.060 1.00 93.19 68 HIS A CA 1
ATOM 545 C C . HIS A 1 68 ? -10.017 -3.672 17.070 1.00 93.19 68 HIS A C 1
ATOM 547 O O . HIS A 1 68 ? -9.231 -3.541 16.136 1.00 93.19 68 HIS A O 1
ATOM 553 N N . LEU A 1 69 ? -9.967 -2.894 18.154 1.00 91.69 69 LEU A N 1
ATOM 554 C CA . LEU A 1 69 ? -9.047 -1.760 18.269 1.00 91.69 69 LEU A CA 1
ATOM 555 C C . LEU A 1 69 ? -7.566 -2.152 18.106 1.00 91.69 69 LEU A C 1
ATOM 557 O O . LEU A 1 69 ? -6.769 -1.357 17.620 1.00 91.69 69 LEU A O 1
ATOM 561 N N . ASN A 1 70 ? -7.218 -3.399 18.432 1.00 93.69 70 ASN A N 1
ATOM 562 C CA . ASN A 1 70 ? -5.884 -3.971 18.231 1.00 93.69 70 ASN A CA 1
ATOM 563 C C . ASN A 1 70 ? -5.436 -4.050 16.757 1.00 93.69 70 ASN A C 1
ATOM 565 O O . ASN A 1 70 ? -4.263 -4.301 16.503 1.00 93.69 70 ASN A O 1
ATOM 569 N N . ALA A 1 71 ? -6.332 -3.825 15.790 1.00 96.38 71 ALA A N 1
ATOM 570 C CA . ALA A 1 71 ? -5.964 -3.683 14.387 1.00 96.38 71 ALA A CA 1
ATOM 571 C C . ALA A 1 71 ? -5.158 -2.399 14.126 1.00 96.38 71 ALA A C 1
ATOM 573 O O . ALA A 1 71 ? -4.451 -2.319 13.124 1.00 96.38 71 ALA A O 1
ATOM 574 N N . LEU A 1 72 ? -5.266 -1.381 14.988 1.00 96.31 72 LEU A N 1
ATOM 575 C CA . LEU A 1 72 ? -4.519 -0.132 14.854 1.00 96.31 72 LEU A CA 1
ATOM 576 C C . LEU A 1 72 ? -3.014 -0.380 15.026 1.00 96.31 72 LEU A C 1
ATOM 578 O O . LEU A 1 72 ? -2.568 -0.837 16.077 1.00 96.31 72 LEU A O 1
ATOM 582 N N . LEU A 1 73 ? -2.217 -0.009 14.020 1.00 95.44 73 LEU A N 1
ATOM 583 C CA . LEU A 1 73 ? -0.759 -0.016 14.132 1.00 95.44 73 LEU A CA 1
ATOM 584 C C . LEU A 1 7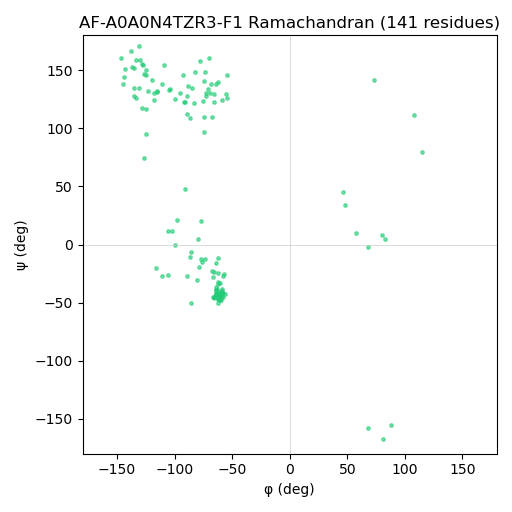3 ? -0.307 1.171 14.989 1.00 95.44 73 LEU A C 1
ATOM 586 O O . LEU A 1 73 ? -0.173 2.296 14.510 1.00 95.44 73 LEU A O 1
ATOM 590 N N . ASN A 1 74 ? -0.077 0.909 16.272 1.00 94.00 74 ASN A N 1
ATOM 591 C CA . ASN A 1 74 ? -0.028 1.934 17.312 1.00 94.00 74 ASN A CA 1
ATOM 592 C C . ASN A 1 74 ? 1.380 2.425 17.702 1.00 94.00 74 ASN A C 1
ATOM 594 O O . ASN A 1 74 ? 1.559 2.985 18.781 1.00 94.00 74 ASN A O 1
ATOM 598 N N . ARG A 1 75 ? 2.391 2.250 16.837 1.00 92.19 75 ARG A N 1
ATOM 599 C CA . ARG A 1 75 ? 3.783 2.656 17.133 1.00 92.19 75 ARG A CA 1
ATOM 600 C C . ARG A 1 75 ? 3.923 4.153 17.432 1.00 92.19 75 ARG A C 1
ATOM 602 O O . ARG A 1 75 ? 4.745 4.530 18.259 1.00 92.19 75 ARG A O 1
ATOM 609 N N . PHE A 1 76 ? 3.175 4.994 16.720 1.00 91.31 76 PHE A N 1
ATOM 610 C CA . PHE A 1 76 ? 3.286 6.454 16.824 1.00 91.31 76 PHE A CA 1
ATOM 611 C C . PHE A 1 76 ? 2.074 7.127 17.469 1.00 91.31 76 PHE A C 1
ATOM 613 O O . PHE A 1 76 ? 2.195 8.207 18.043 1.00 91.31 76 PHE A O 1
ATOM 620 N N . ALA A 1 77 ? 0.906 6.504 17.354 1.00 93.12 77 ALA A N 1
ATOM 621 C CA . ALA A 1 77 ? -0.327 6.995 17.935 1.00 93.12 77 ALA A CA 1
ATOM 622 C C . ALA A 1 77 ? -1.178 5.814 18.387 1.00 93.12 77 ALA A C 1
ATOM 624 O O . ALA A 1 77 ? -1.283 4.815 17.679 1.00 93.12 77 ALA A O 1
ATOM 625 N N . THR A 1 78 ? -1.783 5.932 19.561 1.00 94.88 78 THR A N 1
ATOM 626 C CA . THR A 1 78 ? -2.619 4.903 20.167 1.00 94.88 78 THR A CA 1
ATOM 627 C C . THR A 1 78 ? -3.968 5.485 20.562 1.00 94.88 78 THR A C 1
ATOM 629 O O . THR A 1 78 ? -4.107 6.682 20.822 1.00 94.88 78 THR A O 1
ATOM 632 N N . VAL A 1 79 ? -4.967 4.614 20.621 1.00 95.88 79 VAL A N 1
ATOM 633 C CA . VAL A 1 79 ? -6.275 4.917 21.193 1.00 95.88 79 VAL A CA 1
ATOM 634 C C . VAL A 1 79 ? -6.453 3.983 22.375 1.00 95.88 79 VAL A C 1
ATOM 636 O O . VAL A 1 79 ? -6.323 2.767 22.239 1.00 95.88 79 VAL A O 1
ATOM 639 N N . HIS A 1 80 ? -6.713 4.552 23.542 1.00 93.88 80 HIS A N 1
ATOM 640 C CA . HIS A 1 80 ? -6.982 3.785 24.751 1.00 93.88 80 HIS A CA 1
ATOM 641 C C . HIS A 1 80 ? -8.420 3.239 24.736 1.00 93.88 80 HIS A C 1
ATOM 643 O O . HIS A 1 80 ? -9.280 3.804 24.058 1.00 93.88 80 HIS A O 1
ATOM 649 N N . PRO A 1 81 ? -8.737 2.171 25.495 1.00 91.00 81 PRO A N 1
ATOM 650 C CA . PRO A 1 81 ? -10.094 1.609 25.544 1.00 91.00 81 PRO A CA 1
ATOM 651 C C . PRO A 1 81 ? -11.184 2.604 25.973 1.00 91.00 81 PRO A C 1
ATOM 653 O O . PRO A 1 81 ? -12.342 2.448 25.601 1.00 91.00 81 PRO A O 1
ATOM 656 N N . ASN A 1 82 ? -10.811 3.644 26.721 1.00 91.94 82 ASN A N 1
ATOM 657 C CA . ASN A 1 82 ? -11.689 4.748 27.118 1.00 91.94 82 ASN A CA 1
ATOM 658 C C . ASN A 1 82 ? -11.892 5.810 26.013 1.00 91.94 82 ASN A C 1
ATOM 660 O O . ASN A 1 82 ? -12.524 6.833 26.259 1.00 91.94 82 ASN A O 1
ATOM 664 N N . GLY A 1 83 ? -11.349 5.595 24.810 1.00 90.94 83 GLY A N 1
ATOM 665 C CA . GLY A 1 83 ? -11.464 6.504 23.669 1.00 90.94 83 GLY A CA 1
ATOM 666 C C . GLY A 1 83 ? -10.459 7.657 23.667 1.00 90.94 83 GLY A C 1
ATOM 667 O O . GLY A 1 83 ? -10.530 8.513 22.789 1.00 90.94 83 GLY A O 1
ATOM 668 N N . ILE A 1 84 ? -9.512 7.701 24.610 1.00 94.56 84 ILE A N 1
ATOM 669 C CA . ILE A 1 84 ? -8.491 8.753 24.639 1.00 94.56 84 ILE A CA 1
ATOM 670 C C . ILE A 1 84 ? -7.450 8.493 23.549 1.00 94.56 84 ILE A C 1
ATOM 672 O O . ILE A 1 84 ? -6.806 7.442 23.520 1.00 94.56 84 ILE A O 1
ATOM 676 N N . TYR A 1 85 ? -7.269 9.479 22.673 1.00 95.38 85 TYR A N 1
ATOM 677 C CA . TYR A 1 85 ? -6.219 9.494 21.662 1.00 95.38 85 TYR A CA 1
ATOM 678 C C . TYR A 1 85 ? -4.910 10.040 22.227 1.00 95.38 85 TYR A C 1
ATOM 680 O O . TYR A 1 85 ? -4.894 11.096 22.859 1.00 95.38 85 TYR A O 1
ATOM 688 N N . GLN A 1 86 ? -3.805 9.363 21.936 1.00 94.75 86 GLN A N 1
ATOM 689 C CA . GLN A 1 86 ? -2.467 9.801 22.305 1.00 94.75 86 GLN A CA 1
ATOM 690 C C . GLN A 1 86 ? -1.525 9.623 21.115 1.00 94.75 86 GLN A C 1
ATOM 692 O O . GLN A 1 86 ? -1.433 8.537 20.551 1.00 94.75 86 GLN A O 1
ATOM 697 N N . SER A 1 87 ? -0.801 10.678 20.750 1.00 94.44 87 SER A N 1
ATOM 698 C CA . SER A 1 87 ? 0.198 10.672 19.676 1.00 94.44 87 SER A CA 1
ATOM 699 C C . SER A 1 87 ? 1.522 11.205 20.201 1.00 94.44 87 SER A C 1
ATOM 701 O O . SER A 1 87 ? 1.537 12.093 21.053 1.00 94.44 87 SER A O 1
ATOM 703 N N . ILE A 1 88 ? 2.633 10.679 19.684 1.00 95.31 88 ILE A N 1
ATOM 704 C CA . ILE A 1 88 ? 3.967 11.236 19.954 1.00 95.31 88 ILE A CA 1
ATOM 705 C C . ILE A 1 88 ? 4.232 12.520 19.152 1.00 95.31 88 ILE A C 1
ATOM 707 O O . ILE A 1 88 ? 5.185 13.241 19.438 1.00 95.31 88 ILE A O 1
ATOM 711 N N . PHE A 1 89 ? 3.416 12.792 18.130 1.00 93.06 89 PHE A N 1
ATOM 712 C CA . PHE A 1 89 ? 3.544 13.965 17.269 1.00 93.06 89 PHE A CA 1
ATOM 713 C C . PHE A 1 89 ? 2.689 15.122 17.776 1.00 93.06 89 PHE A C 1
ATOM 715 O O . PHE A 1 89 ? 1.586 14.918 18.282 1.00 93.06 89 PHE A O 1
ATOM 722 N N . LYS A 1 90 ? 3.180 16.351 17.584 1.00 90.19 90 LYS A N 1
ATOM 723 C CA . LYS A 1 90 ? 2.465 17.568 17.990 1.00 90.19 90 LYS A CA 1
ATOM 724 C C . LYS A 1 90 ? 1.402 17.960 16.971 1.00 90.19 90 LYS A C 1
ATOM 726 O O . LYS A 1 90 ? 0.386 18.544 17.335 1.00 90.19 90 LYS A O 1
ATOM 731 N N . THR A 1 91 ? 1.632 17.647 15.696 1.00 91.00 91 THR A N 1
ATOM 732 C CA . THR A 1 91 ? 0.740 18.034 14.599 1.00 91.00 91 THR A CA 1
ATOM 733 C C . THR A 1 91 ? 0.281 16.838 13.764 1.00 91.00 91 THR A C 1
ATOM 735 O O . THR A 1 91 ? 1.010 15.865 13.563 1.00 91.00 91 THR A O 1
ATOM 738 N N . ILE A 1 92 ? -0.921 16.947 13.187 1.00 89.00 92 ILE A N 1
ATOM 739 C CA . ILE A 1 92 ? -1.466 15.949 12.247 1.00 89.00 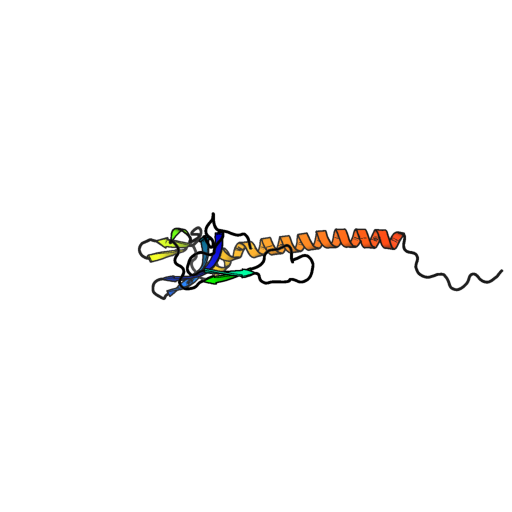92 ILE A CA 1
ATOM 740 C C . ILE A 1 92 ? -0.560 15.807 11.010 1.00 89.00 92 ILE A C 1
ATOM 742 O O . ILE A 1 92 ? -0.416 14.715 10.464 1.00 89.00 92 ILE A O 1
ATOM 746 N N . LYS A 1 93 ? 0.090 16.896 10.579 1.00 90.00 93 LYS A N 1
ATOM 747 C CA . LYS A 1 93 ? 0.984 16.904 9.412 1.00 90.00 93 LYS A CA 1
ATOM 748 C C . LYS A 1 93 ? 2.248 16.072 9.646 1.00 90.00 93 LYS A C 1
ATOM 750 O O . LYS A 1 93 ? 2.615 15.277 8.783 1.00 90.00 93 LYS A O 1
ATOM 755 N N . GLU A 1 94 ? 2.892 16.222 10.804 1.00 91.94 94 GLU A N 1
ATOM 756 C CA . GLU A 1 94 ? 4.051 15.399 11.194 1.00 91.94 94 GLU A CA 1
ATOM 757 C C . GLU A 1 94 ? 3.681 13.916 11.237 1.00 91.94 94 GLU A C 1
ATOM 759 O O . GLU A 1 94 ? 4.402 13.068 10.715 1.00 91.94 94 GLU A O 1
ATOM 764 N N . GLN A 1 95 ? 2.509 13.608 11.786 1.00 91.31 95 GLN A N 1
ATOM 765 C CA . GLN A 1 95 ? 2.010 12.246 11.853 1.00 91.31 95 GLN A CA 1
ATOM 766 C C . GLN A 1 95 ? 1.727 11.641 10.473 1.00 91.31 95 GLN A C 1
ATOM 768 O O . GLN A 1 95 ? 2.100 10.497 10.210 1.00 91.31 95 GLN A O 1
ATOM 773 N N . GLN A 1 96 ? 1.083 12.393 9.578 1.00 88.88 96 GLN A N 1
ATOM 774 C CA . GLN A 1 96 ? 0.859 11.955 8.199 1.00 88.88 96 GLN A CA 1
ATOM 775 C C . GLN A 1 96 ? 2.186 11.670 7.487 1.00 88.88 96 GLN A C 1
ATOM 777 O O . GLN A 1 96 ? 2.307 10.650 6.807 1.00 88.88 96 GLN A O 1
ATOM 782 N N . LEU A 1 97 ? 3.195 12.525 7.683 1.00 90.06 97 LEU A N 1
ATOM 783 C CA . LEU A 1 97 ? 4.532 12.314 7.133 1.00 90.06 97 LEU A CA 1
ATOM 784 C C . LEU A 1 97 ? 5.180 11.040 7.691 1.00 90.06 97 LEU A C 1
ATOM 786 O O . LEU A 1 97 ? 5.745 10.259 6.928 1.00 90.06 97 LEU A O 1
ATOM 790 N N . ALA A 1 98 ? 5.051 10.789 8.994 1.00 90.62 98 ALA A N 1
ATOM 791 C CA . ALA A 1 98 ? 5.567 9.577 9.622 1.00 90.62 98 ALA A CA 1
ATOM 792 C C . ALA A 1 98 ? 4.880 8.305 9.100 1.00 90.62 98 ALA A C 1
ATOM 794 O O . ALA A 1 98 ? 5.558 7.325 8.785 1.00 90.62 98 ALA A O 1
ATOM 795 N N . ASN A 1 99 ? 3.556 8.330 8.923 1.00 88.81 99 ASN A N 1
ATOM 796 C CA . ASN A 1 99 ? 2.792 7.203 8.376 1.00 88.81 99 ASN A CA 1
ATOM 797 C C . ASN A 1 99 ? 3.130 6.899 6.909 1.00 88.81 99 ASN A C 1
ATOM 799 O O . ASN A 1 99 ? 2.966 5.765 6.463 1.00 88.81 99 ASN A O 1
ATOM 803 N N . LEU A 1 100 ? 3.642 7.885 6.169 1.00 90.50 100 LEU A N 1
ATOM 804 C CA . LEU A 1 100 ? 4.069 7.752 4.773 1.00 90.50 100 LEU A CA 1
ATOM 805 C C . LEU A 1 100 ? 5.601 7.735 4.609 1.00 90.50 100 LEU A C 1
ATOM 807 O O . LEU A 1 100 ? 6.113 7.808 3.490 1.00 90.50 100 LEU A O 1
ATOM 811 N N . SER A 1 101 ? 6.345 7.593 5.708 1.00 89.56 101 SER A N 1
ATOM 812 C CA . SER A 1 101 ? 7.813 7.689 5.734 1.00 89.56 101 SER A CA 1
ATOM 813 C C . SER A 1 101 ? 8.538 6.601 4.938 1.00 89.56 101 SER A C 1
ATOM 815 O O . SER A 1 101 ? 9.710 6.766 4.614 1.00 89.56 101 SER A O 1
ATOM 817 N N . ILE A 1 102 ? 7.857 5.511 4.573 1.00 88.62 102 ILE A N 1
ATOM 818 C CA . ILE A 1 102 ? 8.419 4.425 3.757 1.00 88.62 102 ILE A CA 1
ATOM 819 C C . ILE A 1 102 ? 8.476 4.765 2.255 1.00 88.62 102 ILE A C 1
ATOM 821 O O . ILE A 1 102 ? 9.242 4.157 1.505 1.00 88.62 102 ILE A O 1
ATOM 825 N N . LEU A 1 103 ? 7.696 5.749 1.789 1.00 92.88 103 LEU A N 1
ATOM 826 C CA . LEU A 1 103 ? 7.596 6.090 0.363 1.00 92.88 103 LEU A CA 1
ATOM 827 C C . LEU A 1 103 ? 8.936 6.501 -0.284 1.00 92.88 103 LEU A C 1
ATOM 829 O O . LEU A 1 103 ? 9.183 6.079 -1.416 1.00 92.88 103 LEU A O 1
ATOM 833 N N . PRO A 1 104 ? 9.830 7.269 0.374 1.00 94.50 104 PRO A N 1
ATOM 834 C CA . PRO A 1 104 ? 11.153 7.582 -0.166 1.00 94.50 104 PRO A CA 1
ATOM 835 C C . PRO A 1 104 ? 12.013 6.341 -0.448 1.00 94.50 104 PRO A C 1
ATOM 837 O O . PRO A 1 104 ? 12.647 6.277 -1.499 1.00 94.50 104 PRO A O 1
ATOM 840 N N . ILE A 1 105 ? 11.978 5.324 0.423 1.00 94.19 105 ILE A N 1
ATOM 841 C CA . ILE A 1 105 ? 12.682 4.048 0.191 1.00 94.19 105 ILE A CA 1
ATOM 842 C C . ILE A 1 105 ? 12.105 3.347 -1.047 1.00 94.19 105 ILE A C 1
ATOM 844 O O . ILE A 1 105 ? 12.848 2.861 -1.899 1.00 94.19 105 ILE A O 1
ATOM 848 N N . GLY A 1 106 ? 10.778 3.367 -1.206 1.00 94.88 106 GLY A N 1
ATOM 849 C CA . GLY A 1 106 ? 10.115 2.881 -2.418 1.00 94.88 106 GLY A CA 1
ATOM 850 C C . GLY A 1 106 ? 10.613 3.577 -3.691 1.00 94.88 106 GLY A C 1
ATOM 851 O O . GLY A 1 106 ? 10.888 2.909 -4.685 1.00 94.88 106 GLY A O 1
ATOM 852 N N . ARG A 1 107 ? 10.801 4.903 -3.656 1.00 95.88 107 ARG A N 1
ATOM 853 C CA . ARG A 1 107 ? 11.328 5.675 -4.798 1.00 95.88 107 ARG A CA 1
ATOM 854 C C . ARG A 1 107 ? 12.761 5.281 -5.151 1.00 95.88 107 ARG A C 1
ATOM 856 O O . ARG A 1 107 ? 13.052 5.090 -6.328 1.00 95.88 107 ARG A O 1
ATOM 863 N N . ALA A 1 108 ? 13.629 5.096 -4.157 1.00 96.00 108 ALA A N 1
ATOM 864 C CA . ALA A 1 108 ? 14.992 4.618 -4.393 1.00 96.00 108 ALA A CA 1
ATOM 865 C C . ALA A 1 108 ? 15.001 3.234 -5.075 1.00 96.00 108 ALA A C 1
ATOM 867 O O . ALA A 1 108 ? 15.733 3.015 -6.041 1.00 96.00 108 ALA A O 1
ATOM 868 N N . ASN A 1 109 ? 14.113 2.329 -4.653 1.00 96.56 109 ASN A N 1
ATOM 869 C CA . ASN A 1 109 ? 13.970 1.011 -5.277 1.00 96.56 109 ASN A CA 1
ATOM 870 C C . ASN A 1 109 ? 13.496 1.085 -6.737 1.00 96.56 109 ASN A C 1
ATOM 872 O O . ASN A 1 109 ? 13.945 0.296 -7.569 1.00 96.56 109 ASN A O 1
ATOM 876 N N . VAL A 1 110 ? 12.611 2.030 -7.075 1.00 96.62 110 VAL A N 1
ATOM 877 C CA . VAL A 1 110 ? 12.178 2.255 -8.466 1.00 96.62 110 VAL A CA 1
ATOM 878 C C . VAL A 1 110 ? 13.357 2.680 -9.343 1.00 96.62 110 VAL A C 1
ATOM 880 O O . VAL A 1 110 ? 13.525 2.131 -10.431 1.00 96.62 110 VAL A O 1
ATOM 883 N N . VAL A 1 111 ? 14.219 3.579 -8.855 1.00 97.44 111 VAL A N 1
ATOM 884 C CA . VAL A 1 111 ? 15.449 3.968 -9.570 1.00 97.44 111 VAL A CA 1
ATOM 885 C C . VAL A 1 111 ? 16.353 2.755 -9.793 1.00 97.44 111 VAL A C 1
ATOM 887 O O . VAL A 1 111 ? 16.802 2.522 -10.915 1.00 97.44 111 VAL A O 1
ATOM 890 N N . GLY A 1 112 ? 16.554 1.923 -8.766 1.00 97.19 112 GLY A N 1
ATOM 891 C CA . GLY A 1 112 ? 17.330 0.684 -8.884 1.00 97.19 112 GLY A CA 1
ATOM 892 C C . GLY A 1 112 ? 16.783 -0.278 -9.948 1.00 97.19 112 GLY A C 1
ATOM 893 O O . GLY A 1 112 ? 17.546 -0.822 -10.748 1.00 97.19 112 GLY A O 1
ATOM 894 N N . LYS A 1 113 ? 15.455 -0.439 -10.029 1.00 96.25 113 LYS A N 1
ATOM 895 C CA . LYS A 1 113 ? 14.810 -1.221 -11.099 1.00 96.25 113 LYS A CA 1
ATOM 896 C C . LYS A 1 113 ? 15.047 -0.616 -12.485 1.00 96.25 113 LYS A C 1
ATOM 898 O O . LYS A 1 113 ? 15.280 -1.366 -13.430 1.00 96.25 113 LYS A O 1
ATOM 903 N N . GLY A 1 114 ? 15.044 0.712 -12.601 1.00 97.19 114 GLY A N 1
ATOM 904 C CA . GLY A 1 114 ? 15.384 1.412 -13.843 1.00 97.19 114 GLY A CA 1
ATOM 905 C C . GLY A 1 114 ? 16.811 1.115 -14.314 1.00 97.19 114 GLY A C 1
ATOM 906 O O . GLY A 1 114 ? 17.021 0.805 -15.485 1.00 97.19 114 GLY A O 1
ATOM 907 N N . ILE A 1 115 ? 17.780 1.110 -13.394 1.00 97.69 115 ILE A N 1
ATOM 908 C CA . ILE A 1 115 ? 19.175 0.748 -13.695 1.00 97.69 115 ILE A CA 1
ATOM 909 C C . ILE A 1 115 ? 19.264 -0.695 -14.212 1.00 97.69 115 ILE A C 1
ATOM 911 O O . ILE A 1 115 ? 19.927 -0.952 -15.217 1.00 97.69 115 ILE A O 1
ATOM 915 N N . MET A 1 116 ? 18.571 -1.636 -13.564 1.00 97.25 116 MET A N 1
ATOM 916 C CA . MET A 1 116 ? 18.532 -3.039 -13.994 1.00 97.25 116 MET A CA 1
ATOM 917 C C . MET A 1 116 ? 17.932 -3.201 -15.395 1.00 97.25 116 MET A C 1
ATOM 919 O O . MET A 1 116 ? 18.523 -3.875 -16.240 1.00 97.25 116 MET A O 1
ATOM 923 N N . ALA A 1 117 ? 16.794 -2.555 -15.657 1.00 96.62 117 ALA A N 1
ATOM 924 C CA . ALA A 1 117 ? 16.149 -2.583 -16.966 1.00 96.62 117 ALA A CA 1
ATOM 925 C C . ALA A 1 117 ? 17.073 -2.017 -18.056 1.00 96.62 117 ALA A C 1
ATOM 927 O O . ALA A 1 117 ? 17.259 -2.645 -19.099 1.00 96.62 117 ALA A O 1
ATOM 928 N N . ASN A 1 118 ? 17.728 -0.882 -17.783 1.00 98.00 118 ASN A N 1
ATOM 929 C CA . ASN A 1 118 ? 18.661 -0.265 -18.722 1.00 98.00 118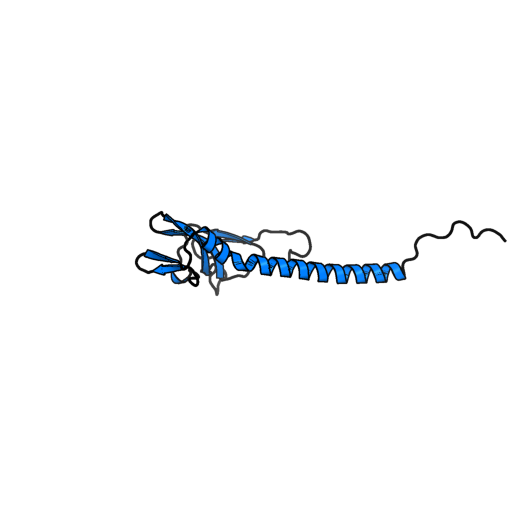 ASN A CA 1
ATOM 930 C C . ASN A 1 118 ? 19.886 -1.153 -18.989 1.00 98.00 118 ASN A C 1
ATOM 932 O O . ASN A 1 118 ? 20.320 -1.284 -20.129 1.00 98.00 118 ASN A O 1
ATOM 936 N N . ARG A 1 119 ? 20.418 -1.829 -17.962 1.00 97.88 119 ARG A N 1
ATOM 937 C CA . ARG A 1 119 ? 21.538 -2.769 -18.120 1.00 97.88 119 ARG A CA 1
ATOM 938 C C . ARG A 1 119 ? 21.197 -3.891 -19.101 1.00 97.88 119 ARG A C 1
ATOM 940 O O . ARG A 1 119 ? 22.010 -4.202 -19.968 1.00 97.88 119 ARG A O 1
ATOM 947 N N . LEU A 1 120 ? 20.009 -4.482 -18.983 1.00 97.69 120 LEU A N 1
ATOM 948 C CA . LEU A 1 120 ? 19.554 -5.530 -19.901 1.00 97.69 120 LEU A CA 1
ATOM 949 C C . LEU A 1 120 ? 19.364 -4.985 -21.322 1.00 97.69 120 LEU A C 1
ATOM 951 O O . LEU A 1 120 ? 19.866 -5.581 -22.275 1.00 97.69 120 LEU A O 1
ATOM 955 N N . ALA A 1 121 ? 18.712 -3.827 -21.456 1.00 98.12 121 ALA A N 1
ATOM 956 C CA . ALA A 1 121 ? 18.470 -3.190 -22.747 1.00 98.12 121 ALA A CA 1
ATOM 957 C C . ALA A 1 121 ? 19.777 -2.859 -23.488 1.00 98.12 121 ALA A C 1
ATOM 959 O O . ALA A 1 121 ? 19.932 -3.220 -24.655 1.00 98.12 121 ALA A O 1
ATOM 960 N N . VAL A 1 122 ? 20.750 -2.246 -22.804 1.00 98.38 122 VAL A N 1
ATOM 961 C CA . VAL A 1 122 ? 22.052 -1.882 -23.385 1.00 98.38 122 VAL A CA 1
ATOM 962 C C . VAL A 1 122 ? 22.838 -3.119 -23.814 1.00 98.38 122 VAL A C 1
ATOM 964 O O . VAL A 1 122 ? 23.451 -3.096 -24.879 1.00 98.38 122 VAL A O 1
ATOM 967 N N . ILE A 1 123 ? 22.798 -4.216 -23.048 1.00 98.31 123 ILE A N 1
ATOM 968 C CA . ILE A 1 123 ? 23.463 -5.472 -23.433 1.00 98.31 123 ILE A CA 1
ATOM 969 C C . ILE A 1 123 ? 22.863 -6.023 -24.730 1.00 98.31 123 ILE A C 1
ATOM 971 O O . ILE A 1 123 ? 23.613 -6.384 -25.637 1.00 98.31 123 ILE A O 1
ATOM 975 N N . ILE A 1 124 ? 21.531 -6.075 -24.830 1.00 98.19 124 ILE A N 1
ATOM 976 C CA . ILE A 1 124 ? 20.834 -6.564 -26.027 1.00 98.19 124 ILE A CA 1
ATOM 977 C C . ILE A 1 124 ? 21.168 -5.675 -27.229 1.00 98.19 124 ILE A C 1
ATOM 979 O O . ILE A 1 124 ? 21.610 -6.182 -28.261 1.00 98.19 124 ILE A O 1
ATOM 983 N N . ALA A 1 125 ? 21.025 -4.356 -27.076 1.00 98.38 125 ALA A N 1
ATOM 984 C CA . ALA A 1 125 ? 21.289 -3.389 -28.135 1.00 98.38 125 ALA A CA 1
ATOM 985 C C . ALA A 1 125 ? 22.746 -3.445 -28.609 1.00 98.38 125 ALA A C 1
ATOM 987 O O . ALA A 1 125 ? 22.998 -3.541 -29.805 1.00 98.38 125 ALA A O 1
ATOM 988 N N . THR A 1 126 ? 23.710 -3.458 -27.685 1.00 98.25 126 THR A N 1
ATOM 989 C CA . THR A 1 126 ? 25.143 -3.512 -28.016 1.00 98.25 126 THR A CA 1
ATOM 990 C C . THR A 1 126 ? 25.497 -4.797 -28.758 1.00 98.25 126 THR A C 1
ATOM 992 O O . THR A 1 126 ? 26.155 -4.747 -29.796 1.00 98.25 126 THR A O 1
ATOM 995 N N . ARG A 1 127 ? 25.029 -5.955 -28.268 1.00 98.25 127 ARG A N 1
ATOM 996 C CA . ARG A 1 127 ? 25.289 -7.251 -28.914 1.00 98.25 127 ARG A CA 1
ATOM 997 C C . ARG A 1 127 ? 24.685 -7.321 -30.312 1.00 98.25 127 ARG A C 1
ATOM 999 O O . ARG A 1 127 ? 25.355 -7.782 -31.231 1.00 98.25 127 ARG A O 1
ATOM 1006 N N . TYR A 1 128 ? 23.450 -6.851 -30.481 1.00 98.12 128 TYR A N 1
ATOM 1007 C CA . TYR A 1 128 ? 22.798 -6.832 -31.787 1.00 98.12 128 TYR A CA 1
ATOM 1008 C C . TYR A 1 128 ? 23.503 -5.877 -32.759 1.00 98.12 128 TYR A C 1
ATOM 1010 O O . TYR A 1 128 ? 23.794 -6.265 -33.889 1.00 98.12 128 TYR A O 1
ATOM 1018 N N . SER A 1 129 ? 23.855 -4.668 -32.316 1.00 97.31 129 SER A N 1
ATOM 1019 C CA . SER A 1 129 ? 24.562 -3.677 -33.137 1.00 97.31 129 SER A CA 1
ATOM 1020 C C . SER A 1 129 ? 25.943 -4.147 -33.599 1.00 97.31 129 SER A C 1
ATOM 1022 O O . SER A 1 129 ? 26.356 -3.801 -34.699 1.00 97.31 129 SER A O 1
ATOM 1024 N N . ALA A 1 130 ? 26.646 -4.966 -32.808 1.00 96.75 130 ALA A N 1
ATOM 1025 C CA . ALA A 1 130 ? 27.958 -5.499 -33.184 1.00 96.75 130 ALA A CA 1
ATOM 1026 C C . ALA A 1 130 ? 27.907 -6.477 -34.375 1.00 96.75 130 ALA A C 1
ATOM 1028 O O . ALA A 1 130 ? 28.886 -6.606 -35.108 1.00 96.75 130 ALA A O 1
ATOM 1029 N N . ILE A 1 131 ? 26.780 -7.169 -34.574 1.00 96.62 131 ILE A N 1
ATOM 1030 C CA . ILE A 1 131 ? 26.615 -8.162 -35.649 1.00 96.62 131 ILE A CA 1
ATOM 1031 C C . ILE A 1 131 ? 25.730 -7.660 -36.793 1.00 96.62 131 ILE A C 1
ATOM 1033 O O . ILE A 1 131 ? 25.853 -8.132 -37.927 1.00 96.62 131 ILE A O 1
ATOM 1037 N N . ARG A 1 132 ? 24.817 -6.720 -36.521 1.00 95.25 132 ARG A N 1
ATOM 1038 C CA . ARG A 1 132 ? 23.862 -6.230 -37.511 1.00 95.25 132 ARG A CA 1
ATOM 1039 C C . ARG A 1 132 ? 24.564 -5.310 -38.506 1.00 95.25 132 ARG A C 1
ATOM 1041 O O . ARG A 1 132 ? 24.874 -4.166 -38.203 1.00 95.25 132 ARG A O 1
ATOM 1048 N N . LYS A 1 133 ? 24.718 -5.785 -39.741 1.00 90.88 133 LYS A N 1
ATOM 1049 C CA . LYS A 1 133 ? 25.126 -4.962 -40.886 1.00 90.88 133 LYS A CA 1
ATOM 1050 C C . LYS A 1 133 ? 23.882 -4.382 -41.556 1.00 90.88 133 LYS A C 1
ATOM 1052 O O . LYS A 1 133 ? 22.942 -5.112 -41.868 1.00 90.88 133 LYS A O 1
ATOM 1057 N N . GLN A 1 134 ? 23.858 -3.072 -41.747 1.00 88.31 134 GLN A N 1
ATOM 1058 C CA . GLN A 1 134 ? 22.840 -2.368 -42.521 1.00 88.31 134 GLN A CA 1
ATOM 1059 C C . GLN A 1 134 ? 23.534 -1.220 -43.256 1.00 88.31 134 GLN A C 1
ATOM 1061 O O . GLN A 1 134 ? 24.454 -0.626 -42.701 1.00 88.31 134 GLN A O 1
ATOM 1066 N N . PHE A 1 135 ? 23.082 -0.942 -44.482 1.00 83.00 135 PHE A N 1
ATOM 1067 C CA . PHE A 1 135 ? 23.770 -0.154 -45.515 1.00 83.00 135 PHE A CA 1
ATOM 1068 C C . PHE A 1 135 ? 24.956 -0.881 -46.177 1.00 83.00 135 PHE A C 1
ATOM 1070 O O . PHE A 1 135 ? 25.718 -1.618 -45.553 1.00 83.00 135 PHE A O 1
ATOM 1077 N N . ARG A 1 136 ?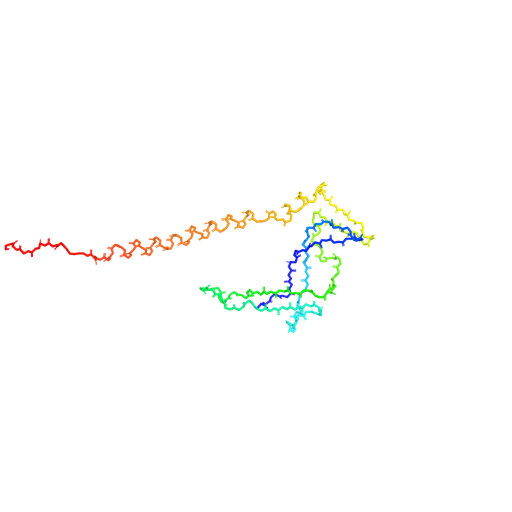 25.080 -0.674 -47.489 1.00 70.44 136 ARG A N 1
ATOM 1078 C CA . ARG A 1 136 ? 26.185 -1.096 -48.359 1.00 70.44 136 ARG A CA 1
ATOM 1079 C C . ARG A 1 136 ? 26.756 0.203 -48.932 1.00 70.44 136 ARG A C 1
ATOM 1081 O O . ARG A 1 136 ? 25.969 1.105 -49.214 1.00 70.44 136 ARG A O 1
ATOM 1088 N N . MET A 1 137 ? 28.074 0.340 -49.083 1.00 64.94 137 MET A N 1
ATOM 1089 C CA . MET A 1 137 ? 28.602 1.498 -49.817 1.00 64.94 137 MET A CA 1
ATOM 1090 C C . MET A 1 137 ? 28.010 1.478 -51.233 1.00 64.94 137 MET A C 1
ATOM 1092 O O . MET A 1 137 ? 28.131 0.473 -51.936 1.00 64.94 137 MET A O 1
ATOM 1096 N N . ALA A 1 138 ? 27.353 2.564 -51.640 1.00 60.94 138 ALA A N 1
ATOM 1097 C CA . ALA A 1 138 ? 27.132 2.830 -53.051 1.00 60.94 138 ALA A CA 1
ATOM 1098 C C . ALA A 1 138 ? 28.513 3.126 -53.648 1.00 60.94 138 ALA A C 1
ATOM 1100 O O . ALA A 1 138 ? 29.114 4.135 -53.292 1.00 60.94 138 ALA A O 1
ATOM 1101 N N . ASN A 1 139 ? 29.001 2.195 -54.474 1.00 58.88 139 ASN A N 1
ATOM 1102 C CA . ASN A 1 139 ? 30.226 2.210 -55.293 1.00 58.88 139 ASN A CA 1
ATOM 1103 C C . ASN A 1 139 ? 31.270 1.158 -54.888 1.00 58.88 139 ASN A C 1
ATOM 1105 O O . ASN A 1 139 ? 32.302 1.453 -54.295 1.00 58.88 139 ASN A O 1
ATOM 1109 N N . GLN A 1 140 ? 31.021 -0.075 -55.327 1.00 55.91 140 GLN A N 1
ATOM 1110 C CA . GLN A 1 140 ? 32.068 -0.919 -55.907 1.00 55.91 140 GLN A CA 1
ATOM 1111 C C . GLN A 1 140 ? 31.575 -1.390 -57.282 1.00 55.91 140 GLN A C 1
ATOM 1113 O O . GLN A 1 140 ? 31.131 -2.519 -57.461 1.00 55.91 140 GLN A O 1
ATOM 1118 N N . THR A 1 141 ? 31.593 -0.460 -58.235 1.00 57.31 141 THR A N 1
ATOM 1119 C CA . THR A 1 141 ? 31.590 -0.717 -59.680 1.00 57.31 141 THR A CA 1
ATOM 1120 C C . THR A 1 141 ? 32.751 0.089 -60.262 1.00 57.31 141 THR A C 1
ATOM 1122 O O . THR A 1 141 ? 32.740 1.313 -60.146 1.00 57.31 141 THR A O 1
ATOM 1125 N N . GLY A 1 142 ? 33.736 -0.607 -60.842 1.00 52.62 142 GLY A N 1
ATOM 1126 C CA . GLY A 1 142 ? 34.982 -0.076 -61.422 1.00 52.62 142 GLY A CA 1
ATOM 1127 C C . GLY A 1 142 ? 36.186 -0.425 -60.536 1.00 52.62 142 GLY A C 1
ATOM 1128 O O . GLY A 1 142 ? 36.252 0.057 -59.410 1.00 52.62 142 GLY A O 1
ATOM 1129 N N . TYR A 1 143 ? 37.133 -1.287 -60.914 1.00 39.94 143 TYR A N 1
ATOM 1130 C CA . TYR A 1 143 ? 37.623 -1.725 -62.228 1.00 39.94 143 TYR A CA 1
ATOM 1131 C C . TYR A 1 143 ? 37.809 -3.243 -62.278 1.00 39.94 143 TYR A C 1
ATOM 1133 O O . TYR A 1 143 ? 38.099 -3.824 -61.207 1.00 39.94 143 TYR A O 1
#

Radius of gyration: 26.24 Å; Cα contacts (8 Å, |Δi|>4): 142; chains: 1; bounding box: 57×39×89 Å

Organism: Brugia pahangi (NCBI:txid6280)

Secondary structure (DSSP, 8-state):
---SEEEEEEEEEETTEEEEEEEEEEE-B-TTT-PBPTTEEEEE----SGGGGGS--EEEEESS----GGGB--SSEEE-TTS-EEES-SSHHHHHHHHTTTHHHHHHHHHHHHHHHHHHHHHHHHHHHHH------S-----

InterPro domains:
  IPR009100 Acyl-CoA dehydrogenase/oxidase, N-terminal and middle domain superfamily [SSF56645] (2-78)
  IPR012258 Acyl-CoA oxidase [PTHR10909] (2-139)
  IPR036250 Acyl-CoA dehydrogenase-like, C-terminal [SSF47203] (100-137)
  IPR046373 Acyl-CoA oxidase/dehydrogenase, middle domain superfamily [G3DSA:2.40.110.10] (1-91)